Protein AF-A0A538G5E5-F1 (afdb_monomer)

Structure (mmCIF, N/CA/C/O backbone):
data_AF-A0A538G5E5-F1
#
_entry.id   AF-A0A538G5E5-F1
#
loop_
_atom_site.group_PDB
_atom_site.id
_atom_site.type_symbol
_atom_site.label_atom_id
_atom_site.label_alt_id
_atom_site.label_comp_id
_atom_site.label_asym_id
_atom_site.label_entity_id
_atom_site.label_seq_id
_atom_site.pdbx_PDB_ins_code
_atom_site.Cartn_x
_atom_site.Cartn_y
_atom_site.Cartn_z
_atom_site.occupancy
_atom_site.B_iso_or_equiv
_atom_site.auth_seq_id
_atom_site.auth_comp_id
_atom_site.auth_asym_id
_atom_site.auth_atom_id
_atom_site.pdbx_PDB_model_num
ATOM 1 N N . MET A 1 1 ? -8.609 5.442 3.394 1.00 68.94 1 MET A N 1
ATOM 2 C CA . MET A 1 1 ? -9.382 4.232 3.748 1.00 68.94 1 MET A CA 1
ATOM 3 C C . MET A 1 1 ? -10.851 4.532 3.512 1.00 68.94 1 MET A C 1
ATOM 5 O O . MET A 1 1 ? -11.240 5.676 3.727 1.00 68.94 1 MET A O 1
ATOM 9 N N . ARG A 1 2 ? -11.656 3.560 3.073 1.00 69.31 2 ARG A N 1
ATOM 10 C CA . ARG A 1 2 ? -13.074 3.798 2.760 1.00 69.31 2 ARG A CA 1
ATOM 11 C C . ARG A 1 2 ? -13.962 2.710 3.336 1.00 69.31 2 ARG A C 1
ATOM 13 O O . ARG A 1 2 ? -13.562 1.549 3.404 1.00 69.31 2 ARG A O 1
ATOM 20 N N . ARG A 1 3 ? -15.158 3.103 3.770 1.00 66.00 3 ARG A N 1
ATOM 21 C CA . ARG A 1 3 ? -16.202 2.178 4.208 1.00 66.00 3 ARG A CA 1
ATOM 22 C C . ARG A 1 3 ? -16.905 1.612 2.973 1.00 66.00 3 ARG A C 1
ATOM 24 O O . ARG A 1 3 ? -17.388 2.384 2.149 1.00 66.00 3 ARG A O 1
ATOM 31 N N . HIS A 1 4 ? -16.947 0.289 2.855 1.00 64.62 4 HIS A N 1
ATOM 32 C CA . HIS A 1 4 ? -17.689 -0.430 1.823 1.00 64.62 4 HIS A CA 1
ATOM 33 C C . HIS A 1 4 ? -18.707 -1.349 2.494 1.00 64.62 4 HIS A C 1
ATOM 35 O O . HIS A 1 4 ? -18.300 -2.295 3.169 1.00 64.62 4 HIS A O 1
ATOM 41 N N . GLU A 1 5 ? -19.993 -1.051 2.291 1.00 60.81 5 GLU A N 1
ATOM 42 C CA . GLU A 1 5 ? -21.175 -1.756 2.819 1.00 60.81 5 GLU A CA 1
ATOM 43 C C . GLU A 1 5 ? -21.178 -1.862 4.355 1.00 60.81 5 GLU A C 1
ATOM 45 O O . GLU A 1 5 ? -21.912 -1.105 4.971 1.00 60.81 5 GLU A O 1
ATOM 50 N N . ASP A 1 6 ? -20.270 -2.614 4.987 1.00 63.00 6 ASP A N 1
ATOM 51 C CA . ASP A 1 6 ? -20.091 -2.678 6.452 1.00 63.00 6 ASP A CA 1
ATOM 52 C C . ASP A 1 6 ? -18.634 -2.888 6.924 1.00 63.00 6 ASP A C 1
ATOM 54 O O . ASP A 1 6 ? -18.367 -3.108 8.107 1.00 63.00 6 ASP A O 1
ATOM 58 N N . ALA A 1 7 ? -17.651 -2.791 6.022 1.00 67.12 7 ALA A N 1
ATOM 59 C CA . ALA A 1 7 ? -16.241 -2.974 6.361 1.00 67.12 7 ALA A CA 1
ATOM 60 C C . ALA A 1 7 ? -15.354 -1.855 5.819 1.00 67.12 7 ALA A C 1
ATOM 62 O O . ALA A 1 7 ? -15.532 -1.372 4.699 1.00 67.12 7 ALA A O 1
ATOM 63 N N . TYR A 1 8 ? -14.356 -1.461 6.605 1.00 76.12 8 TYR A N 1
ATOM 64 C CA . TYR A 1 8 ? -13.313 -0.566 6.128 1.00 76.12 8 TYR A CA 1
ATOM 65 C C . TYR A 1 8 ? -12.288 -1.330 5.289 1.00 76.12 8 TYR A C 1
ATOM 67 O O . TYR A 1 8 ? -11.762 -2.361 5.708 1.00 76.12 8 TYR A O 1
ATOM 75 N N . ARG A 1 9 ? -11.993 -0.802 4.098 1.00 84.00 9 ARG A N 1
ATOM 76 C CA . ARG A 1 9 ? -10.959 -1.323 3.199 1.00 84.00 9 ARG A CA 1
ATOM 77 C C . ARG A 1 9 ? -9.835 -0.313 3.040 1.00 84.00 9 ARG A C 1
ATOM 79 O O . ARG A 1 9 ? -10.060 0.903 2.979 1.00 84.00 9 ARG A O 1
ATOM 86 N N . LEU A 1 10 ? -8.615 -0.835 2.962 1.00 86.19 10 LEU A N 1
ATOM 87 C CA . LEU A 1 10 ? -7.455 -0.049 2.576 1.00 86.19 10 LEU A CA 1
ATOM 88 C C . LEU A 1 10 ? -7.625 0.364 1.115 1.00 86.19 10 LEU A C 1
ATOM 90 O O . LEU A 1 10 ? -7.870 -0.470 0.247 1.00 86.19 10 LEU A O 1
ATOM 94 N N . GLU A 1 11 ? -7.491 1.658 0.857 1.00 84.06 11 GLU A N 1
ATOM 95 C CA . GLU A 1 11 ? -7.499 2.215 -0.491 1.00 84.06 11 GLU A CA 1
ATOM 96 C C . GLU A 1 11 ? -6.127 2.796 -0.788 1.00 84.06 11 GLU A C 1
ATOM 98 O O . GLU A 1 11 ? -5.480 3.363 0.100 1.00 84.06 11 GLU A O 1
ATOM 103 N N . SER A 1 12 ? -5.693 2.647 -2.036 1.00 78.06 12 SER A N 1
ATOM 104 C CA . SER A 1 12 ? -4.449 3.241 -2.494 1.00 78.06 12 SER A CA 1
ATOM 105 C C . SER A 1 12 ? -4.513 4.759 -2.366 1.00 78.06 12 SER A C 1
ATOM 107 O O . SER A 1 12 ? -5.453 5.408 -2.821 1.00 78.06 12 SER A O 1
ATOM 109 N N . PHE A 1 13 ? -3.481 5.328 -1.750 1.00 72.12 13 PHE A N 1
ATOM 110 C CA . PHE A 1 13 ? -3.410 6.764 -1.515 1.00 72.12 13 PHE A CA 1
ATOM 111 C C . PHE A 1 13 ? -3.254 7.561 -2.817 1.00 72.12 13 PHE A C 1
ATOM 113 O O . PHE A 1 13 ? -3.813 8.642 -2.957 1.00 72.12 13 PHE A O 1
ATOM 120 N N . THR A 1 14 ? -2.508 7.013 -3.779 1.00 66.00 14 THR A N 1
ATOM 121 C CA . THR A 1 14 ? -2.195 7.665 -5.060 1.00 66.00 14 THR A CA 1
ATOM 122 C C . THR A 1 14 ? -3.140 7.263 -6.190 1.00 66.00 14 THR A C 1
ATOM 124 O O . THR A 1 14 ? -3.133 7.903 -7.235 1.00 66.00 14 THR A O 1
ATOM 127 N N . TRP A 1 15 ? -3.938 6.207 -6.002 1.00 63.69 15 TRP A N 1
ATOM 128 C CA . TRP A 1 15 ? -4.905 5.714 -6.985 1.00 63.69 15 TRP A CA 1
ATOM 129 C C . TRP A 1 15 ? -6.289 5.705 -6.343 1.00 63.69 15 TRP A C 1
ATOM 131 O O . TRP A 1 15 ? -6.710 4.715 -5.737 1.00 63.69 15 TRP A O 1
ATOM 141 N N . HIS A 1 16 ? -6.983 6.839 -6.448 1.00 56.91 16 HIS A N 1
ATOM 142 C CA . HIS A 1 16 ? -8.343 6.983 -5.944 1.00 56.91 16 HIS A CA 1
ATOM 143 C C . HIS A 1 16 ? -9.232 5.891 -6.565 1.00 56.91 16 HIS A C 1
ATOM 145 O O . HIS A 1 16 ? -9.208 5.691 -7.776 1.00 56.91 16 HIS A O 1
ATOM 151 N N . HIS A 1 17 ? -9.988 5.180 -5.721 1.00 64.38 17 HIS A N 1
ATOM 152 C CA . HIS A 1 17 ? -10.886 4.059 -6.061 1.00 64.38 17 HIS A CA 1
ATOM 153 C C . HIS A 1 17 ? -10.265 2.664 -6.204 1.00 64.38 17 HIS A C 1
ATOM 155 O O . HIS A 1 17 ? -11.007 1.718 -6.465 1.00 64.38 17 HIS A O 1
ATOM 161 N N . VAL A 1 18 ? -8.963 2.481 -5.959 1.00 75.88 18 VAL A N 1
ATOM 162 C CA . VAL A 1 18 ? -8.383 1.131 -5.938 1.00 75.88 18 VAL A CA 1
ATOM 163 C C . VAL A 1 18 ? -8.261 0.611 -4.509 1.00 75.88 18 VAL A C 1
ATOM 165 O O . VAL A 1 18 ? -7.504 1.140 -3.693 1.00 75.88 18 VAL A O 1
ATOM 168 N N . SER A 1 19 ? -9.020 -0.444 -4.211 1.00 85.3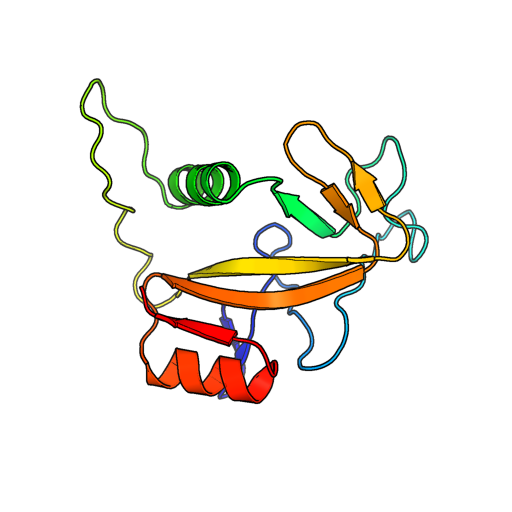8 19 SER A N 1
ATOM 169 C CA . SER A 1 19 ? -8.983 -1.137 -2.921 1.00 85.38 19 SER A CA 1
ATOM 170 C C . SER A 1 19 ? -7.897 -2.206 -2.900 1.00 85.38 19 SER A C 1
ATOM 172 O O . SER A 1 19 ? -7.773 -2.995 -3.834 1.00 85.38 19 SER A O 1
ATOM 174 N N . TRP 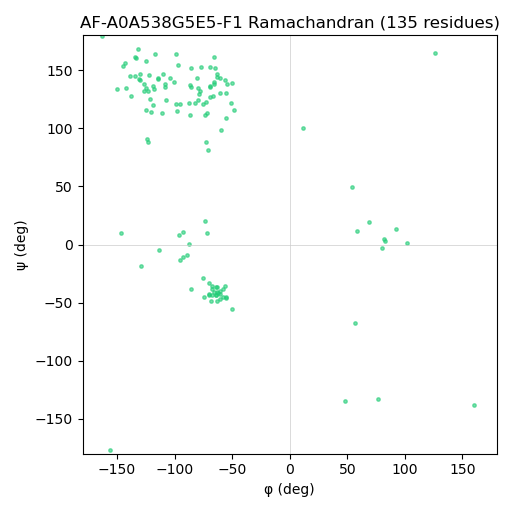A 1 20 ? -7.158 -2.285 -1.798 1.00 90.12 20 TRP A N 1
ATOM 175 C CA . TRP A 1 20 ? -6.254 -3.400 -1.549 1.00 90.12 20 TRP A CA 1
ATOM 176 C C . TRP A 1 20 ? -7.081 -4.639 -1.203 1.00 90.12 20 TRP A C 1
ATOM 178 O O . TRP A 1 20 ? -7.858 -4.590 -0.237 1.00 90.12 20 TRP A O 1
ATOM 188 N N . PRO A 1 21 ? -6.928 -5.744 -1.949 1.00 91.44 21 PRO A N 1
ATOM 189 C CA . PRO A 1 21 ? -7.648 -6.968 -1.651 1.00 91.44 21 PRO A CA 1
ATOM 190 C C . PRO A 1 21 ? -7.178 -7.539 -0.308 1.00 91.44 21 PRO A C 1
ATOM 192 O O . PRO A 1 21 ? -5.993 -7.522 0.026 1.00 91.44 21 PRO A O 1
ATOM 195 N N . ALA A 1 22 ? -8.120 -8.042 0.485 1.00 92.12 22 ALA A N 1
ATOM 196 C CA . ALA A 1 22 ? -7.800 -8.694 1.747 1.00 92.12 22 ALA A CA 1
ATOM 197 C C . ALA A 1 22 ? -7.089 -10.030 1.483 1.00 92.12 22 ALA A C 1
ATOM 199 O O . ALA A 1 22 ? -7.521 -10.806 0.628 1.00 92.12 22 ALA A O 1
ATOM 200 N N . ARG A 1 23 ? -6.010 -10.307 2.228 1.00 92.75 23 ARG A N 1
ATOM 201 C CA . ARG A 1 23 ? -5.257 -11.582 2.210 1.00 92.75 23 ARG A CA 1
ATOM 202 C C . ARG A 1 23 ? -4.680 -11.986 0.857 1.00 92.75 23 ARG A C 1
ATOM 204 O O . ARG A 1 23 ? -4.222 -13.111 0.691 1.00 92.75 23 ARG A O 1
ATOM 211 N N . THR A 1 24 ? -4.688 -11.072 -0.101 1.00 93.69 24 THR A N 1
ATOM 212 C CA . THR A 1 24 ? -4.163 -11.286 -1.442 1.00 93.69 24 THR A CA 1
ATOM 213 C C . THR A 1 24 ? -3.242 -10.133 -1.772 1.00 93.69 24 THR A C 1
ATOM 215 O O . THR A 1 24 ? -3.466 -9.002 -1.343 1.00 93.69 24 THR A O 1
ATOM 218 N N . ARG A 1 25 ? -2.195 -10.411 -2.544 1.00 94.25 25 ARG A N 1
ATOM 219 C CA . ARG A 1 25 ? -1.300 -9.367 -3.032 1.00 94.25 25 ARG A CA 1
ATOM 220 C C . ARG A 1 25 ? -2.081 -8.306 -3.799 1.00 94.25 25 ARG A C 1
ATOM 222 O O . ARG A 1 25 ? -2.975 -8.623 -4.581 1.00 94.25 25 ARG A O 1
ATOM 229 N N . PHE A 1 26 ? -1.695 -7.059 -3.614 1.00 93.56 26 PHE A N 1
ATOM 230 C CA . PHE A 1 26 ? -2.065 -5.998 -4.525 1.00 93.56 26 PHE A CA 1
ATOM 231 C C . PHE A 1 26 ? -1.147 -6.060 -5.749 1.00 93.56 26 PHE A C 1
ATOM 233 O O . PHE A 1 26 ? 0.062 -6.245 -5.596 1.00 93.56 26 PHE A O 1
ATOM 240 N N . GLU A 1 27 ? -1.715 -5.953 -6.948 1.00 93.75 27 GLU A N 1
ATOM 241 C CA . GLU A 1 27 ? -0.997 -6.063 -8.220 1.00 93.75 27 GLU A CA 1
ATOM 242 C C . GLU A 1 27 ? -1.101 -4.754 -9.006 1.00 93.75 27 GLU A C 1
ATOM 244 O O . GLU A 1 27 ? -2.161 -4.138 -9.096 1.00 93.75 27 GLU A O 1
ATOM 249 N N . ALA A 1 28 ? 0.031 -4.302 -9.540 1.00 91.06 28 ALA A N 1
ATOM 250 C CA . ALA A 1 28 ? 0.103 -3.123 -10.379 1.00 91.06 28 ALA A CA 1
ATOM 251 C C . ALA A 1 28 ? -0.484 -3.428 -11.758 1.00 91.06 28 ALA A C 1
ATOM 253 O O . ALA A 1 28 ? 0.141 -4.117 -12.564 1.00 91.06 28 ALA A O 1
ATOM 254 N N . GLU A 1 29 ? -1.628 -2.828 -12.058 1.00 86.69 29 GLU A N 1
ATOM 255 C CA . GLU A 1 29 ? -2.224 -2.859 -13.388 1.00 86.69 29 GLU A CA 1
ATOM 256 C C . GLU A 1 29 ? -2.097 -1.486 -14.050 1.00 86.69 29 GLU A C 1
ATOM 258 O O . GLU A 1 29 ? -2.298 -0.438 -13.436 1.00 86.69 29 GLU A O 1
ATOM 263 N N . CYS A 1 30 ? -1.708 -1.478 -15.320 1.00 87.19 30 CYS A N 1
ATOM 264 C CA . CYS A 1 30 ? -1.576 -0.265 -16.116 1.00 87.19 30 CYS A CA 1
ATOM 265 C C . CYS A 1 30 ? -2.385 -0.430 -17.395 1.00 87.19 30 CYS A C 1
ATOM 267 O O . CYS A 1 30 ? -2.223 -1.428 -18.083 1.00 87.19 30 CYS A O 1
ATOM 269 N N . SER A 1 31 ? -3.195 0.559 -17.764 1.00 87.19 31 SER A N 1
ATOM 270 C CA . SER A 1 31 ? -3.950 0.532 -19.025 1.00 87.19 31 SER A CA 1
ATOM 271 C C . SER A 1 31 ? -3.053 0.345 -20.256 1.00 87.19 31 SER A C 1
ATOM 273 O O . SER A 1 31 ? -3.431 -0.351 -21.190 1.00 87.19 31 SER A O 1
ATOM 275 N N . THR A 1 32 ? -1.846 0.917 -20.238 1.00 89.69 32 THR A N 1
ATOM 276 C CA . THR A 1 32 ? -0.887 0.840 -21.352 1.00 89.69 32 THR A CA 1
ATOM 277 C C . THR A 1 32 ? -0.016 -0.416 -21.318 1.00 89.69 32 THR A C 1
ATOM 279 O O . THR A 1 32 ? 0.304 -0.979 -22.358 1.00 89.69 32 THR A O 1
ATOM 282 N N . HIS A 1 33 ? 0.411 -0.847 -20.129 1.00 90.31 33 HIS A N 1
ATOM 283 C CA . HIS A 1 33 ? 1.439 -1.889 -19.975 1.00 90.31 33 HIS A CA 1
ATOM 284 C C . HIS A 1 33 ? 0.912 -3.185 -19.346 1.00 90.31 33 HIS A C 1
ATOM 286 O O . HIS A 1 33 ? 1.663 -4.148 -19.206 1.00 90.31 33 HIS A O 1
ATOM 292 N N . GLY A 1 34 ? -0.350 -3.213 -18.922 1.00 88.69 34 GLY A N 1
ATOM 293 C CA . GLY A 1 34 ? -0.980 -4.329 -18.225 1.00 88.69 34 GLY A CA 1
ATOM 294 C C . GLY A 1 34 ? -0.130 -4.852 -17.071 1.00 88.69 34 GLY A C 1
ATOM 295 O O . GLY A 1 34 ? 0.479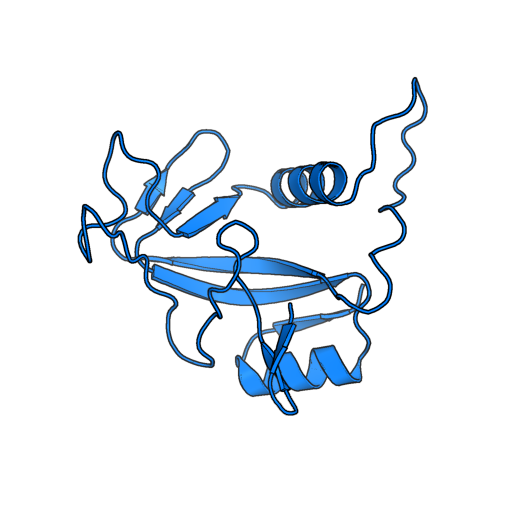 -4.090 -16.312 1.00 88.69 34 GLY A O 1
ATOM 296 N N . 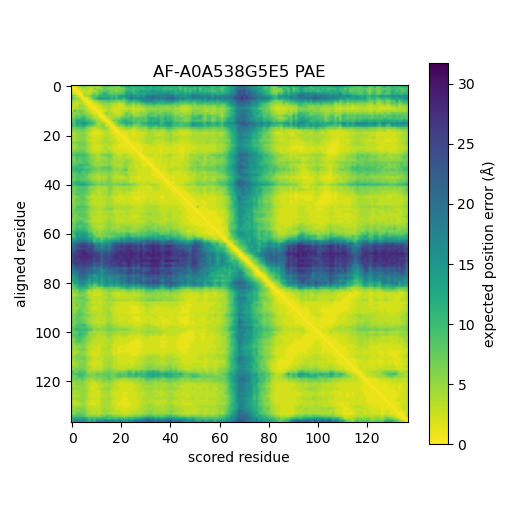ALA A 1 35 ? -0.027 -6.177 -17.022 1.00 87.75 35 ALA A N 1
ATOM 297 C CA . ALA A 1 35 ? 0.774 -6.922 -16.064 1.00 87.75 35 ALA A CA 1
ATOM 298 C C . ALA A 1 35 ? 2.291 -6.817 -16.304 1.00 87.75 35 ALA A C 1
ATOM 300 O O . ALA A 1 35 ? 3.033 -7.574 -15.688 1.00 87.75 35 ALA A O 1
ATOM 301 N N . ALA A 1 36 ? 2.783 -5.936 -17.190 1.00 89.88 36 ALA A N 1
ATOM 302 C CA . ALA A 1 36 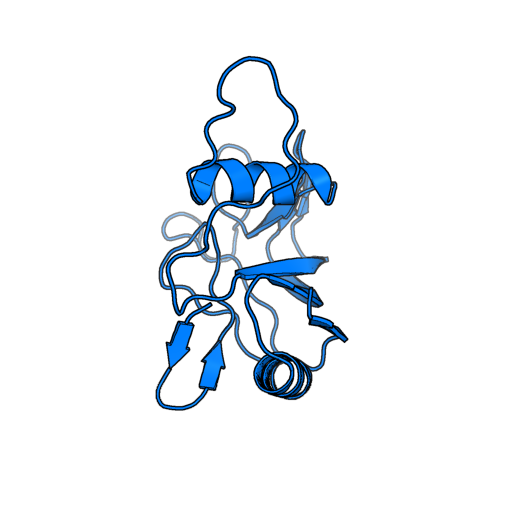? 4.207 -5.598 -17.315 1.00 89.88 36 ALA A CA 1
ATOM 303 C C . ALA A 1 36 ? 4.622 -4.422 -16.406 1.00 89.88 36 ALA A C 1
ATOM 305 O O . ALA A 1 36 ? 5.815 -4.165 -16.235 1.00 89.88 36 ALA A O 1
ATOM 306 N N . ALA A 1 37 ? 3.669 -3.729 -15.773 1.00 91.12 37 ALA A N 1
ATOM 307 C CA . ALA A 1 37 ? 3.966 -2.693 -14.788 1.00 91.12 37 ALA A CA 1
ATOM 308 C C . ALA A 1 37 ? 4.755 -3.263 -13.583 1.00 91.12 37 ALA A C 1
ATOM 310 O O . ALA A 1 37 ? 4.513 -4.397 -13.161 1.00 91.12 37 ALA A O 1
ATOM 311 N N . PRO A 1 38 ? 5.713 -2.519 -13.003 1.00 94.06 38 PRO A N 1
ATOM 312 C CA . PRO A 1 38 ? 6.200 -1.205 -13.414 1.00 94.06 38 PRO A CA 1
ATOM 313 C C . PRO A 1 38 ? 7.212 -1.274 -14.574 1.00 94.06 38 PRO A C 1
ATOM 315 O O . PRO A 1 38 ? 8.095 -2.130 -14.596 1.00 94.06 38 PRO A O 1
ATOM 318 N N . VAL A 1 39 ? 7.150 -0.296 -15.485 1.00 92.25 39 VAL A N 1
ATOM 319 C CA . VAL A 1 39 ? 8.079 -0.139 -16.624 1.00 92.25 39 VAL A CA 1
ATOM 320 C C . VAL A 1 39 ? 8.984 1.086 -16.410 1.00 92.25 39 VAL A C 1
ATOM 322 O O . VAL A 1 39 ? 8.583 2.078 -15.786 1.00 92.25 39 VAL A O 1
ATOM 325 N N . ARG A 1 40 ? 10.241 1.028 -16.878 1.00 89.94 40 ARG A N 1
ATOM 326 C CA . ARG A 1 40 ? 11.157 2.188 -16.866 1.00 89.94 40 ARG A CA 1
ATOM 327 C C . ARG A 1 40 ? 10.623 3.275 -17.812 1.00 89.94 40 ARG A C 1
ATOM 329 O O . ARG A 1 40 ? 10.144 2.956 -18.886 1.00 89.94 40 ARG A O 1
ATOM 336 N N . GLY A 1 41 ? 10.689 4.546 -17.409 1.00 88.62 41 G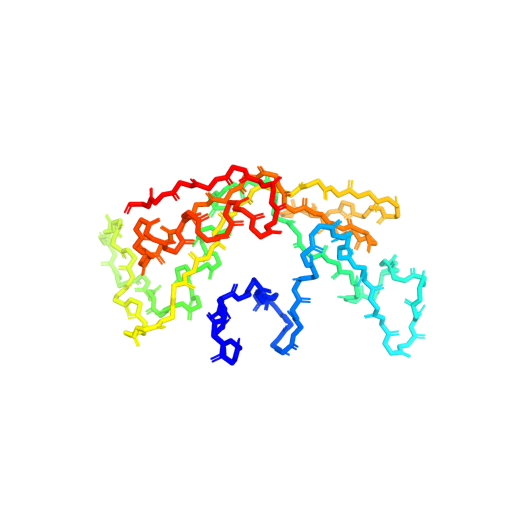LY A N 1
ATOM 337 C CA . GLY A 1 41 ? 10.204 5.673 -18.228 1.00 88.62 41 GLY A CA 1
ATOM 338 C C . GLY A 1 41 ? 8.688 5.926 -18.204 1.00 88.62 41 GLY A C 1
ATOM 339 O O . GLY A 1 41 ? 8.241 6.907 -18.775 1.00 88.62 41 GLY A O 1
ATOM 340 N N . HIS A 1 42 ? 7.902 5.100 -17.510 1.00 89.19 42 HIS A N 1
ATOM 341 C CA . HIS A 1 42 ? 6.467 5.323 -17.274 1.00 89.19 42 HIS A CA 1
ATOM 342 C C . HIS A 1 42 ? 6.190 5.484 -15.777 1.00 89.19 42 HIS A C 1
ATOM 344 O O . HIS A 1 42 ? 7.032 5.049 -14.997 1.00 89.19 42 HIS A O 1
ATOM 350 N N . GLU A 1 43 ? 5.028 6.005 -15.358 1.00 88.00 43 GLU A N 1
ATOM 351 C CA . GLU A 1 43 ? 4.596 6.224 -13.955 1.00 88.00 43 GLU A CA 1
ATOM 352 C C . GLU A 1 43 ? 3.788 5.056 -13.339 1.00 88.00 43 GLU A C 1
ATOM 354 O O . GLU A 1 43 ? 3.252 5.149 -12.243 1.00 88.00 43 GLU A O 1
ATOM 359 N N . CYS A 1 44 ? 3.743 3.897 -13.999 1.00 89.81 44 CYS A N 1
ATOM 360 C CA . CYS A 1 44 ? 3.003 2.737 -13.488 1.00 89.81 44 CYS A CA 1
ATOM 361 C C . CYS A 1 44 ? 3.745 1.998 -12.362 1.00 89.81 44 CYS A C 1
ATOM 363 O O . CYS A 1 44 ? 4.980 1.974 -12.320 1.00 89.81 44 CYS A O 1
ATOM 365 N N . GLY A 1 45 ? 2.984 1.343 -11.486 1.00 91.06 45 GLY A N 1
ATOM 366 C CA . GLY A 1 45 ? 3.503 0.556 -10.369 1.00 91.06 45 GLY A CA 1
ATOM 367 C C . GLY A 1 45 ? 2.909 0.961 -9.027 1.00 91.06 45 GLY A C 1
ATOM 368 O O . GLY A 1 45 ? 2.340 2.041 -8.881 1.00 91.06 45 GLY A O 1
ATOM 369 N N . ILE A 1 46 ? 3.098 0.101 -8.032 1.00 92.25 46 ILE A N 1
ATOM 370 C CA . ILE A 1 46 ? 2.746 0.386 -6.641 1.00 92.25 46 ILE A CA 1
ATOM 371 C C . ILE A 1 46 ? 3.877 1.195 -6.019 1.00 92.25 46 ILE A C 1
ATOM 373 O O . ILE A 1 46 ? 5.015 0.732 -6.000 1.00 92.25 46 ILE A O 1
ATOM 377 N N . TYR A 1 47 ? 3.571 2.390 -5.522 1.00 91.56 47 TYR A N 1
ATOM 378 C CA . TYR A 1 47 ? 4.549 3.293 -4.920 1.00 91.56 47 TYR A CA 1
ATOM 379 C C . TYR A 1 47 ? 4.751 2.969 -3.440 1.00 91.56 47 TYR A C 1
ATOM 381 O O . TYR A 1 47 ? 3.786 2.812 -2.696 1.00 91.56 47 TYR A O 1
ATOM 389 N N . ALA A 1 48 ? 6.008 2.938 -3.009 1.00 92.88 48 ALA A N 1
ATOM 390 C CA . ALA A 1 48 ? 6.378 2.863 -1.601 1.00 92.88 48 ALA A CA 1
ATOM 391 C C . ALA A 1 48 ? 7.559 3.791 -1.322 1.00 92.88 48 ALA A C 1
ATOM 393 O O . ALA A 1 48 ? 8.446 3.944 -2.165 1.00 92.88 48 ALA A O 1
ATOM 394 N N . PHE A 1 49 ? 7.583 4.387 -0.135 1.00 94.06 49 PHE A N 1
ATOM 395 C CA . PHE A 1 49 ? 8.679 5.248 0.298 1.00 94.06 49 PHE A CA 1
ATOM 396 C C . PHE A 1 49 ? 9.813 4.442 0.921 1.00 94.06 49 PHE A C 1
ATOM 398 O O . PHE A 1 49 ? 9.600 3.366 1.478 1.00 94.06 49 PHE A O 1
ATOM 405 N N . ARG A 1 50 ? 11.034 4.972 0.817 1.00 93.50 50 ARG A N 1
ATOM 406 C CA . ARG A 1 50 ? 12.220 4.368 1.438 1.00 93.50 50 ARG A CA 1
ATOM 407 C C . ARG A 1 50 ? 12.196 4.495 2.959 1.00 93.50 50 ARG A C 1
ATOM 409 O O . ARG A 1 50 ? 12.702 3.613 3.643 1.00 93.50 50 ARG A O 1
ATOM 416 N N . THR A 1 51 ? 11.634 5.588 3.464 1.00 91.25 51 THR A N 1
ATOM 417 C CA . THR A 1 51 ? 11.590 5.893 4.894 1.00 91.25 51 THR A CA 1
ATOM 418 C C . THR A 1 51 ? 10.199 6.357 5.306 1.00 91.25 51 THR A C 1
ATOM 420 O O . THR A 1 51 ? 9.376 6.744 4.468 1.00 91.25 51 THR A O 1
ATOM 423 N N . ARG A 1 52 ? 9.935 6.296 6.612 1.00 87.75 52 ARG A N 1
ATOM 424 C CA . ARG A 1 52 ? 8.661 6.711 7.201 1.00 87.75 52 ARG A CA 1
ATOM 425 C C . ARG A 1 52 ? 8.458 8.220 7.079 1.00 87.75 52 ARG A C 1
ATOM 427 O O . ARG A 1 52 ? 7.360 8.657 6.758 1.00 87.75 52 ARG A O 1
ATOM 434 N N . GLU A 1 53 ? 9.519 8.995 7.248 1.00 87.56 53 GLU A N 1
ATOM 435 C CA . GLU A 1 53 ? 9.507 10.460 7.217 1.00 87.56 53 GLU A CA 1
ATOM 436 C C . GLU A 1 53 ? 9.026 10.971 5.854 1.00 87.56 53 GLU A C 1
ATOM 438 O O . GLU A 1 53 ? 8.161 11.838 5.788 1.00 87.56 53 GLU A O 1
ATOM 443 N N . LEU A 1 54 ? 9.487 10.354 4.758 1.00 88.62 54 LEU A N 1
ATOM 444 C CA . LEU A 1 54 ? 9.037 10.684 3.402 1.00 88.62 54 LEU A CA 1
ATOM 445 C C . LEU A 1 54 ? 7.539 10.403 3.192 1.00 88.62 54 LEU A C 1
ATOM 447 O O . LEU A 1 54 ? 6.855 11.155 2.491 1.00 88.62 54 LEU A O 1
ATOM 451 N N . ALA A 1 55 ? 7.022 9.326 3.793 1.00 87.06 55 ALA A N 1
ATOM 452 C CA . ALA A 1 55 ? 5.601 8.994 3.739 1.00 87.06 55 ALA A CA 1
ATOM 453 C C . ALA A 1 55 ? 4.761 9.987 4.558 1.00 87.06 55 ALA A C 1
ATOM 455 O O . ALA A 1 55 ? 3.724 10.461 4.089 1.00 87.06 55 ALA A O 1
ATOM 456 N N . GLU A 1 56 ? 5.227 10.344 5.754 1.00 84.38 56 GLU A N 1
ATOM 457 C CA . GLU A 1 56 ? 4.593 11.350 6.607 1.00 84.38 56 GLU A CA 1
ATOM 458 C C . GLU A 1 56 ? 4.597 12.738 5.955 1.00 84.38 56 GLU A C 1
ATOM 460 O O . GLU A 1 56 ? 3.580 13.429 5.979 1.00 84.38 56 GLU A O 1
ATOM 465 N N . ASP A 1 57 ? 5.688 13.134 5.299 1.00 83.25 57 ASP A N 1
ATOM 466 C CA . ASP A 1 57 ? 5.784 14.405 4.577 1.00 83.25 57 ASP A CA 1
ATOM 467 C C . ASP A 1 57 ? 4.816 14.483 3.393 1.00 83.25 57 ASP A C 1
ATOM 469 O O . ASP A 1 57 ? 4.234 15.542 3.125 1.00 83.25 57 ASP A O 1
ATOM 473 N N . LEU A 1 58 ? 4.589 13.371 2.681 1.00 79.94 58 LEU A N 1
ATOM 474 C CA . LEU A 1 58 ? 3.528 13.318 1.675 1.00 79.94 58 LEU A CA 1
ATOM 475 C C . LEU A 1 58 ? 2.164 13.574 2.323 1.00 79.94 58 LEU A C 1
ATOM 477 O O . LEU A 1 58 ? 1.393 14.390 1.817 1.00 79.94 58 LEU A O 1
ATOM 481 N N . LEU A 1 59 ? 1.879 12.917 3.447 1.00 77.75 59 LEU A N 1
ATOM 482 C CA . LEU A 1 59 ? 0.601 13.061 4.137 1.00 77.75 59 LEU A CA 1
ATOM 483 C C . LEU A 1 59 ? 0.371 14.470 4.669 1.00 77.75 59 LEU A C 1
ATOM 485 O O . LEU A 1 59 ? -0.717 15.006 4.466 1.00 77.75 59 LEU A O 1
ATOM 489 N N . ARG A 1 60 ? 1.383 15.104 5.270 1.00 73.62 60 ARG A N 1
ATOM 490 C CA . ARG A 1 60 ? 1.327 16.507 5.721 1.00 73.62 60 ARG A CA 1
ATOM 491 C C . ARG A 1 60 ? 0.941 17.444 4.574 1.00 73.62 60 ARG A C 1
ATOM 493 O O . ARG A 1 60 ? 0.038 18.264 4.727 1.00 73.62 60 ARG A O 1
ATOM 500 N N . ARG A 1 61 ? 1.555 17.268 3.394 1.00 69.62 61 ARG A N 1
ATOM 501 C CA . ARG A 1 61 ? 1.231 18.057 2.190 1.00 69.62 61 ARG A CA 1
ATOM 502 C C . ARG A 1 61 ? -0.193 17.819 1.697 1.00 69.62 61 ARG A C 1
ATOM 504 O O . ARG A 1 61 ? -0.882 18.771 1.347 1.00 69.62 61 ARG A O 1
ATOM 511 N N . TYR A 1 62 ? -0.633 16.564 1.674 1.00 64.62 62 TYR A N 1
ATOM 512 C CA . TYR A 1 62 ? -1.938 16.186 1.123 1.00 64.62 62 TYR A CA 1
ATOM 513 C C . TYR A 1 62 ? -3.112 16.552 2.033 1.00 64.62 62 TYR A C 1
ATOM 515 O O . TYR A 1 62 ? -4.219 16.802 1.566 1.00 64.62 62 TYR A O 1
ATOM 523 N N . THR A 1 63 ? -2.874 16.579 3.341 1.00 63.44 63 THR A N 1
ATOM 524 C CA . THR A 1 63 ? -3.881 16.930 4.346 1.00 63.44 63 THR A CA 1
ATOM 525 C C . THR A 1 63 ? -3.947 18.440 4.618 1.00 63.44 63 THR A C 1
ATOM 527 O O . THR A 1 63 ? -4.795 18.887 5.384 1.00 63.44 63 THR A O 1
ATOM 530 N N . GLY A 1 64 ? -3.118 19.243 3.935 1.00 51.81 64 GLY A N 1
ATOM 531 C CA . GLY A 1 64 ? -3.207 20.704 3.945 1.00 51.81 64 GLY A CA 1
ATOM 532 C C . GLY A 1 64 ? -2.349 21.412 4.996 1.00 51.81 64 GLY A C 1
ATOM 533 O O . GLY A 1 64 ? -2.519 22.618 5.170 1.00 51.81 64 GLY A O 1
ATOM 534 N N . VAL A 1 65 ? -1.394 20.735 5.651 1.00 51.34 65 VAL A N 1
ATOM 535 C CA . VAL A 1 65 ? -0.374 21.431 6.461 1.00 51.34 65 VAL A CA 1
ATOM 536 C C . VAL A 1 65 ? 0.597 22.127 5.514 1.00 51.34 65 VAL A C 1
ATOM 538 O O . VAL A 1 65 ? 1.627 21.579 5.118 1.00 51.34 65 VAL A O 1
ATOM 541 N N . ARG A 1 66 ? 0.282 23.362 5.121 1.00 42.88 66 ARG A N 1
ATOM 542 C CA . ARG A 1 66 ? 1.317 24.293 4.665 1.00 42.88 66 ARG A CA 1
ATOM 543 C C . ARG A 1 66 ? 2.155 24.653 5.884 1.00 42.88 66 ARG A C 1
ATOM 545 O O . ARG A 1 66 ? 1.606 25.080 6.895 1.00 42.88 66 ARG A O 1
ATOM 552 N N . GLN A 1 67 ? 3.474 24.495 5.789 1.00 42.53 67 GLN A N 1
ATOM 553 C CA . GLN A 1 67 ? 4.388 25.063 6.774 1.00 42.53 67 GLN A CA 1
ATOM 554 C C . GLN A 1 67 ? 4.189 26.584 6.781 1.00 42.53 67 GLN A C 1
ATOM 556 O O . GLN A 1 67 ? 4.672 27.289 5.897 1.00 42.53 67 GLN A O 1
ATOM 561 N N . HIS A 1 68 ? 3.417 27.094 7.738 1.00 36.59 68 HIS A N 1
ATOM 562 C CA . HIS A 1 68 ? 3.391 28.519 8.016 1.00 36.59 68 HIS A CA 1
ATOM 563 C C . HIS A 1 68 ? 4.714 28.870 8.699 1.00 36.59 68 HIS A C 1
ATOM 565 O O . HIS A 1 68 ? 5.000 28.381 9.788 1.00 36.59 68 HIS A O 1
ATOM 571 N N . TYR A 1 69 ? 5.527 29.659 7.992 1.00 34.31 69 TYR A N 1
ATOM 572 C CA . TYR A 1 69 ? 6.676 30.437 8.462 1.00 34.31 69 TYR A CA 1
ATOM 573 C C . TYR A 1 69 ? 7.157 30.133 9.896 1.00 34.31 69 TYR A C 1
ATOM 575 O O . TYR A 1 69 ? 6.636 30.664 10.874 1.00 34.31 69 TYR A O 1
ATOM 583 N N . GLY A 1 70 ? 8.228 29.343 10.004 1.00 42.94 70 GLY A N 1
ATOM 584 C CA . GLY A 1 70 ? 9.168 29.430 11.128 1.00 42.94 70 GLY A CA 1
ATOM 585 C C . GLY A 1 70 ? 8.807 28.716 12.434 1.00 42.94 70 GLY A C 1
ATOM 586 O O . GLY A 1 70 ? 9.581 28.827 13.383 1.00 42.94 70 GLY A O 1
ATOM 587 N N . ARG A 1 71 ? 7.707 27.955 12.516 1.00 43.53 71 ARG A N 1
ATOM 588 C CA . ARG A 1 71 ? 7.463 27.046 13.653 1.00 43.53 71 ARG A CA 1
ATOM 589 C C . ARG A 1 71 ? 7.223 25.614 13.195 1.00 43.53 71 ARG A C 1
ATOM 591 O O . ARG A 1 71 ? 6.224 25.307 12.553 1.00 43.53 71 ARG A O 1
ATOM 598 N N . THR A 1 72 ? 8.134 24.730 13.587 1.00 41.91 72 THR A N 1
ATOM 599 C CA . THR A 1 72 ? 8.006 23.277 13.465 1.00 41.91 72 THR A CA 1
ATOM 600 C C . THR A 1 72 ? 6.949 22.792 14.456 1.00 41.91 72 THR A C 1
ATOM 602 O O . THR A 1 72 ? 7.277 22.375 15.562 1.00 41.91 72 THR A O 1
ATOM 605 N N . HIS A 1 73 ? 5.666 22.898 14.109 1.00 41.66 73 HIS A N 1
ATOM 606 C CA . HIS A 1 73 ? 4.626 22.204 14.863 1.00 41.66 73 HIS A CA 1
ATOM 607 C C . HIS A 1 73 ? 4.452 20.800 14.282 1.00 41.66 73 HIS A C 1
ATOM 609 O O . HIS A 1 73 ? 4.179 20.648 13.093 1.00 41.66 73 HIS A O 1
ATOM 615 N N . GLN A 1 74 ? 4.631 19.774 15.119 1.00 46.78 74 GLN A N 1
ATOM 616 C CA . GLN A 1 74 ? 4.405 18.356 14.799 1.00 46.78 74 GLN A CA 1
ATOM 617 C C . GLN A 1 74 ? 2.911 17.997 14.707 1.00 46.78 74 GLN A C 1
ATOM 619 O O . GLN A 1 74 ? 2.545 16.831 14.827 1.00 46.78 74 GLN A O 1
ATOM 624 N N . GLU A 1 75 ? 2.025 18.966 14.506 1.00 45.88 75 GLU A N 1
ATOM 625 C CA . GLU A 1 75 ? 0.600 18.681 14.413 1.00 45.88 75 GLU A CA 1
ATOM 626 C C . GLU A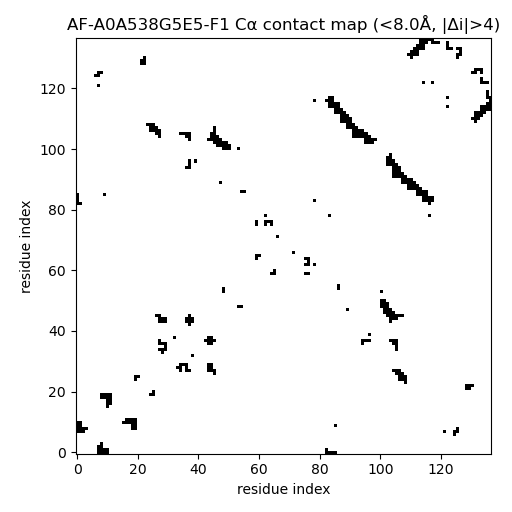 1 75 ? 0.235 18.330 12.973 1.00 45.88 75 GLU A C 1
ATOM 628 O O . GLU A 1 75 ? 0.273 19.157 12.060 1.00 45.88 75 GLU A O 1
ATOM 633 N N . LEU A 1 76 ? -0.114 17.057 12.776 1.00 52.56 76 LEU A N 1
ATOM 634 C CA . LEU A 1 76 ? -0.912 16.639 11.630 1.00 52.56 76 LEU A CA 1
ATOM 635 C C . LEU A 1 76 ? -2.192 17.495 11.627 1.00 52.56 76 LEU A C 1
ATOM 637 O O . LEU A 1 76 ? -2.757 17.745 12.694 1.00 52.56 76 LEU A O 1
ATOM 641 N N . PRO A 1 77 ? -2.657 17.973 10.463 1.00 47.56 77 PRO A N 1
ATOM 642 C CA . PRO A 1 77 ? -3.836 18.824 10.425 1.00 47.56 77 PRO A CA 1
ATOM 643 C C . PRO A 1 77 ? -5.046 17.997 10.870 1.00 47.56 77 PRO A C 1
ATOM 645 O O . PRO A 1 77 ? -5.004 16.761 10.799 1.00 47.56 77 PRO A O 1
ATOM 648 N N . PRO A 1 78 ? -6.150 18.643 11.278 1.00 50.66 78 PRO A N 1
ATOM 649 C CA . PRO A 1 78 ? -7.386 17.929 11.545 1.00 50.66 78 PRO A CA 1
ATOM 650 C C . PRO A 1 78 ? -7.757 17.124 10.297 1.00 50.66 78 PRO A C 1
ATOM 652 O O . PRO A 1 78 ? -8.103 17.681 9.251 1.00 50.66 78 PRO A O 1
ATOM 655 N N . LEU A 1 79 ? -7.628 15.797 10.397 1.00 54.59 79 LEU A N 1
ATOM 656 C CA . LEU A 1 79 ? -8.078 14.874 9.366 1.00 54.59 79 LEU A CA 1
ATOM 657 C C . LEU A 1 79 ? -9.522 15.238 9.026 1.00 54.59 79 LEU A C 1
ATOM 659 O O . LEU A 1 79 ? -10.307 15.531 9.932 1.00 54.59 79 LEU A O 1
ATOM 663 N N . ARG A 1 80 ? -9.888 15.221 7.735 1.00 53.62 80 ARG A N 1
ATOM 664 C CA . ARG A 1 80 ? -11.299 15.354 7.342 1.00 53.62 80 ARG A CA 1
ATOM 665 C C . ARG A 1 80 ? -12.089 14.370 8.203 1.00 53.62 80 ARG A C 1
ATOM 667 O O . ARG A 1 80 ? -11.824 13.166 8.137 1.00 53.62 80 ARG A O 1
ATOM 674 N N . GLN A 1 81 ? -12.972 14.895 9.054 1.00 53.75 81 GLN A N 1
ATOM 675 C CA . GLN A 1 81 ? -13.688 14.092 10.040 1.00 53.75 81 GLN A CA 1
ATOM 676 C C . GLN A 1 81 ? -14.322 12.886 9.330 1.00 53.75 81 GLN A C 1
ATOM 678 O O . GLN A 1 81 ? -15.056 13.050 8.357 1.00 53.75 81 GLN A O 1
ATOM 683 N N . GLY A 1 82 ? -13.967 11.674 9.769 1.00 60.12 82 GLY A N 1
ATOM 684 C CA . GLY A 1 82 ? -14.532 10.419 9.261 1.00 60.12 82 GLY A CA 1
ATOM 685 C C . GLY A 1 82 ? -13.694 9.610 8.260 1.00 60.12 82 GLY A C 1
ATOM 686 O O . GLY A 1 82 ? -14.162 8.558 7.833 1.00 60.12 82 GLY A O 1
ATOM 687 N N . CYS A 1 83 ? -12.476 10.022 7.881 1.00 69.81 83 CYS A N 1
ATOM 688 C CA . CYS A 1 83 ? -11.606 9.222 6.997 1.00 69.81 83 CYS A CA 1
ATOM 689 C C . CYS A 1 83 ? -10.231 8.937 7.628 1.00 69.81 83 CYS A C 1
ATOM 691 O O . CYS A 1 83 ? -9.295 9.709 7.412 1.00 69.81 83 CYS A O 1
ATOM 693 N N . PRO A 1 84 ? -10.073 7.820 8.364 1.00 80.12 84 PRO A N 1
ATOM 694 C CA . PRO A 1 84 ? -8.784 7.435 8.929 1.00 80.12 84 PRO A CA 1
ATOM 695 C C . PRO A 1 84 ? -7.757 7.143 7.830 1.00 80.12 84 PRO A C 1
ATOM 697 O O . PRO A 1 84 ? -8.087 6.623 6.751 1.00 80.12 84 PRO A O 1
ATOM 700 N N . ILE A 1 85 ? -6.497 7.454 8.120 1.00 84.19 85 ILE A N 1
ATOM 701 C CA . ILE A 1 85 ? -5.362 7.223 7.224 1.00 84.19 85 ILE A CA 1
ATOM 702 C C . ILE A 1 85 ? -4.519 6.082 7.785 1.00 84.19 85 ILE A C 1
ATOM 704 O O . ILE A 1 85 ? -4.274 6.025 8.984 1.00 84.19 85 ILE A O 1
ATOM 708 N N . ALA A 1 86 ? -4.058 5.187 6.914 1.00 88.69 86 ALA A N 1
ATOM 709 C CA . ALA A 1 86 ? -3.092 4.158 7.272 1.00 88.69 86 ALA A CA 1
ATOM 710 C C . ALA A 1 86 ? -1.727 4.501 6.659 1.00 88.69 86 ALA A C 1
ATOM 712 O O . ALA A 1 86 ? -1.623 4.661 5.442 1.00 88.69 86 ALA A O 1
ATOM 713 N N . ILE A 1 87 ? -0.692 4.591 7.494 1.00 89.31 87 ILE A N 1
ATOM 714 C CA . ILE A 1 87 ? 0.719 4.520 7.081 1.00 89.31 87 ILE A CA 1
ATOM 715 C C . ILE A 1 87 ? 1.215 3.141 7.462 1.00 89.31 87 ILE A C 1
ATOM 717 O O . ILE A 1 87 ? 0.850 2.644 8.514 1.00 89.31 87 ILE A O 1
ATOM 721 N N . GLY A 1 88 ? 2.069 2.513 6.670 1.00 91.44 88 GLY A N 1
ATOM 722 C CA . GLY A 1 88 ? 2.562 1.205 7.055 1.00 91.44 88 GLY A CA 1
ATOM 723 C C . GLY A 1 88 ? 3.793 0.769 6.307 1.00 91.44 88 GLY A C 1
ATOM 724 O O . GLY A 1 88 ? 4.300 1.464 5.424 1.00 91.44 88 GLY A O 1
ATOM 725 N N . ARG A 1 89 ? 4.249 -0.423 6.668 1.00 94.44 89 ARG A N 1
ATOM 726 C CA . ARG A 1 89 ? 5.301 -1.123 5.955 1.00 94.44 89 ARG A CA 1
ATOM 727 C C . ARG A 1 89 ? 4.679 -2.176 5.058 1.00 94.44 89 ARG A C 1
ATOM 729 O O . ARG A 1 89 ? 3.727 -2.870 5.422 1.00 94.44 89 ARG A O 1
ATOM 736 N N . VAL A 1 90 ? 5.246 -2.274 3.866 1.00 95.25 90 VAL A N 1
ATOM 737 C CA . VAL A 1 90 ? 4.769 -3.152 2.80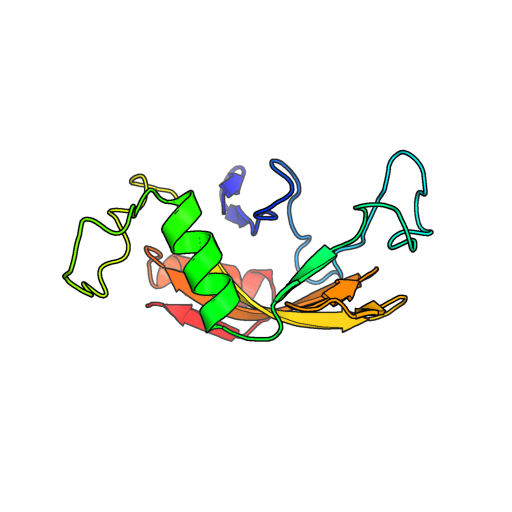6 1.00 95.25 90 VAL A CA 1
ATOM 738 C C . VAL A 1 90 ? 5.906 -4.031 2.320 1.00 95.25 90 VAL A C 1
ATOM 740 O O . VAL A 1 90 ? 7.039 -3.577 2.155 1.00 95.25 90 VAL A O 1
ATOM 743 N N . SER A 1 91 ? 5.598 -5.298 2.089 1.00 96.50 91 SER A N 1
ATOM 744 C CA . SER A 1 91 ? 6.453 -6.193 1.322 1.00 96.50 91 SER A CA 1
ATOM 745 C C . SER A 1 91 ? 6.245 -5.870 -0.148 1.00 96.50 91 SER A C 1
ATOM 747 O O . SER A 1 91 ? 5.103 -5.765 -0.590 1.00 96.50 91 SER A O 1
ATOM 749 N N . LEU A 1 92 ? 7.334 -5.715 -0.898 1.00 97.00 92 LEU A N 1
ATOM 750 C CA . LEU A 1 92 ? 7.319 -5.465 -2.338 1.00 97.00 92 LEU A CA 1
ATOM 751 C C . LEU A 1 92 ? 8.030 -6.605 -3.053 1.00 97.00 92 LEU A C 1
ATOM 753 O O . LEU A 1 92 ? 9.102 -7.022 -2.615 1.00 97.00 92 LEU A O 1
ATOM 757 N N . TRP A 1 93 ? 7.469 -7.087 -4.158 1.00 97.56 93 TRP A N 1
ATOM 758 C CA . TRP A 1 93 ? 8.096 -8.156 -4.936 1.00 97.56 93 TRP A CA 1
ATOM 759 C C . TRP A 1 93 ? 7.639 -8.172 -6.399 1.00 97.56 93 TRP A C 1
ATOM 761 O O . TRP A 1 93 ? 6.901 -7.297 -6.863 1.00 97.56 93 TRP A O 1
ATOM 771 N N . GLY A 1 94 ? 8.127 -9.168 -7.145 1.00 96.56 94 GLY A N 1
ATOM 772 C CA . GLY A 1 94 ? 8.036 -9.215 -8.601 1.00 96.56 94 GLY A CA 1
ATOM 773 C C . GLY A 1 94 ? 9.058 -8.266 -9.214 1.00 96.56 94 GLY A C 1
ATOM 774 O O . GLY A 1 94 ? 10.216 -8.233 -8.795 1.00 96.56 94 GLY A O 1
ATOM 775 N N . ARG A 1 95 ? 8.640 -7.455 -10.186 1.00 96.56 95 ARG A N 1
ATOM 776 C CA . ARG A 1 95 ? 9.484 -6.362 -10.686 1.00 96.56 95 ARG A CA 1
ATOM 777 C C . ARG A 1 95 ? 9.501 -5.211 -9.689 1.00 96.56 95 ARG A C 1
ATOM 779 O O . ARG A 1 95 ? 8.462 -4.617 -9.417 1.00 96.56 95 ARG A O 1
ATOM 786 N N . VAL A 1 96 ? 10.689 -4.862 -9.203 1.00 97.06 96 VAL A N 1
ATOM 787 C CA . VAL A 1 96 ? 10.900 -3.728 -8.298 1.00 97.06 96 VAL A CA 1
ATOM 788 C C . VAL A 1 96 ? 11.886 -2.754 -8.931 1.00 97.06 96 VAL A C 1
ATOM 790 O O . VAL A 1 96 ? 12.996 -3.118 -9.312 1.00 97.06 96 VAL A O 1
ATOM 793 N N . LEU A 1 97 ? 11.474 -1.496 -9.051 1.00 96.38 97 LEU A N 1
ATOM 794 C CA . LEU A 1 97 ? 12.291 -0.402 -9.555 1.00 96.38 97 LEU A CA 1
ATOM 795 C C . LEU A 1 97 ? 12.606 0.553 -8.411 1.00 96.38 97 LEU A C 1
ATOM 797 O O . LEU A 1 97 ? 11.715 1.246 -7.916 1.00 96.38 97 LEU A O 1
ATOM 801 N N . ALA A 1 98 ? 13.879 0.630 -8.035 1.00 96.06 98 ALA A N 1
ATOM 802 C CA . ALA A 1 98 ? 14.351 1.656 -7.121 1.00 96.06 98 ALA A CA 1
ATOM 803 C C . ALA A 1 98 ? 14.184 3.054 -7.738 1.00 96.06 98 ALA A C 1
ATOM 805 O O . ALA A 1 98 ? 14.328 3.259 -8.949 1.00 96.06 98 ALA A O 1
ATOM 806 N N . ARG A 1 99 ? 13.862 4.009 -6.875 1.00 92.44 99 ARG A N 1
ATOM 807 C CA . ARG A 1 99 ? 13.794 5.445 -7.123 1.00 92.44 99 ARG A CA 1
ATOM 808 C C . ARG A 1 99 ? 14.553 6.163 -6.014 1.00 92.44 99 ARG A C 1
ATOM 810 O O . ARG A 1 99 ? 14.888 5.565 -4.990 1.00 92.44 99 ARG A O 1
ATOM 817 N N . GLU A 1 100 ? 14.791 7.449 -6.228 1.00 92.44 100 GLU A N 1
ATOM 818 C CA . GLU A 1 100 ? 15.448 8.329 -5.261 1.00 92.44 100 GLU A CA 1
ATOM 819 C C . GLU A 1 100 ? 14.792 8.213 -3.872 1.00 92.44 100 GLU A C 1
ATOM 821 O O . GLU A 1 100 ? 15.418 7.758 -2.917 1.00 92.44 100 GLU A O 1
ATOM 826 N N . ASN A 1 101 ? 13.476 8.440 -3.806 1.00 90.44 101 ASN A N 1
ATOM 827 C CA . ASN A 1 101 ? 12.719 8.478 -2.549 1.00 90.44 101 ASN A CA 1
ATOM 828 C C . ASN A 1 101 ? 12.016 7.161 -2.177 1.00 90.44 101 ASN A C 1
ATOM 830 O O . ASN A 1 101 ? 11.217 7.122 -1.240 1.00 90.44 101 ASN A O 1
ATOM 834 N N . GLY A 1 102 ? 12.275 6.066 -2.897 1.00 94.38 102 GLY A N 1
ATOM 835 C CA . GLY A 1 102 ? 11.573 4.813 -2.638 1.00 94.38 102 GLY A CA 1
ATOM 836 C C . GLY A 1 102 ? 11.598 3.827 -3.788 1.00 94.38 102 GLY A C 1
ATOM 837 O O . GLY A 1 102 ? 12.627 3.616 -4.427 1.00 94.38 102 GLY A O 1
ATOM 838 N N . PHE A 1 103 ? 10.457 3.195 -4.027 1.00 95.12 103 PHE A N 1
ATOM 839 C CA . PHE A 1 103 ? 10.336 2.058 -4.924 1.00 95.12 103 PHE A CA 1
ATOM 840 C C . PHE A 1 103 ? 9.027 2.103 -5.694 1.00 95.12 103 PHE A C 1
ATOM 842 O O . PHE A 1 103 ? 8.028 2.668 -5.245 1.00 95.12 103 PHE A O 1
ATOM 849 N N . ARG A 1 104 ? 9.040 1.442 -6.848 1.00 95.06 104 ARG A N 1
ATOM 850 C CA . ARG A 1 104 ? 7.825 1.015 -7.530 1.00 95.06 104 ARG A CA 1
ATOM 851 C C . ARG A 1 104 ? 7.859 -0.478 -7.735 1.00 95.06 104 ARG A C 1
ATOM 853 O O . ARG A 1 104 ? 8.869 -0.983 -8.220 1.00 95.06 104 ARG A O 1
ATOM 860 N N . ALA A 1 105 ? 6.779 -1.159 -7.397 1.00 96.00 105 ALA A N 1
ATOM 861 C CA . ALA A 1 105 ? 6.714 -2.609 -7.464 1.00 96.00 105 ALA A CA 1
ATOM 862 C C . ALA A 1 105 ? 5.540 -3.101 -8.305 1.00 96.00 105 ALA A C 1
ATOM 864 O O . ALA A 1 105 ? 4.560 -2.381 -8.510 1.00 96.00 105 ALA A O 1
ATOM 865 N N . GLN A 1 106 ? 5.666 -4.336 -8.786 1.00 96.00 106 GLN A N 1
ATOM 866 C CA . GLN A 1 106 ? 4.575 -5.071 -9.413 1.00 96.00 106 GLN A CA 1
ATOM 867 C C . GLN A 1 106 ? 3.586 -5.554 -8.359 1.00 96.00 106 GLN A C 1
ATOM 869 O O . GLN A 1 106 ? 2.386 -5.407 -8.544 1.00 96.00 106 GLN A O 1
ATOM 874 N N . TYR A 1 107 ? 4.092 -6.115 -7.263 1.00 96.38 107 TYR A N 1
ATOM 875 C CA . TYR A 1 107 ? 3.261 -6.653 -6.201 1.00 96.38 107 TYR A CA 1
ATOM 876 C C . TYR A 1 107 ? 3.572 -5.985 -4.875 1.00 96.38 107 TYR A C 1
ATOM 878 O O . TYR A 1 107 ? 4.733 -5.665 -4.593 1.00 96.38 107 TYR A O 1
ATOM 886 N N . ALA A 1 108 ? 2.540 -5.830 -4.053 1.00 96.00 108 ALA A N 1
ATOM 887 C CA . ALA A 1 108 ? 2.699 -5.390 -2.683 1.00 96.00 108 ALA A CA 1
ATOM 888 C C . ALA A 1 108 ? 1.699 -6.049 -1.736 1.00 96.00 108 ALA A C 1
ATOM 890 O O . ALA A 1 108 ? 0.583 -6.398 -2.120 1.00 96.00 108 ALA A O 1
ATOM 891 N N . TYR A 1 109 ? 2.080 -6.160 -0.468 1.00 96.12 109 TYR A N 1
ATOM 892 C CA . TYR A 1 109 ? 1.159 -6.492 0.613 1.00 96.12 109 TYR A CA 1
ATOM 893 C C . TYR A 1 109 ? 1.634 -5.854 1.918 1.00 96.12 109 TYR A C 1
ATOM 895 O O . TYR A 1 109 ? 2.836 -5.912 2.199 1.00 96.12 109 TYR A O 1
ATOM 903 N N . PRO A 1 110 ? 0.748 -5.207 2.698 1.00 95.31 110 PRO A N 1
ATOM 904 C CA . PRO A 1 110 ? 1.130 -4.675 3.996 1.00 95.31 110 PRO A CA 1
ATOM 905 C C . PRO A 1 110 ? 1.512 -5.807 4.947 1.00 95.31 110 PRO A C 1
ATOM 907 O O . PRO A 1 110 ? 1.013 -6.921 4.828 1.00 95.31 110 PRO A O 1
ATOM 910 N N . TYR A 1 111 ? 2.384 -5.512 5.901 1.00 94.56 111 TYR A N 1
ATOM 911 C CA . TYR A 1 111 ? 2.624 -6.390 7.051 1.00 94.56 111 TYR A CA 1
ATOM 912 C C . TYR A 1 111 ? 2.532 -5.648 8.384 1.00 94.56 111 TYR A C 1
ATOM 914 O O . TYR A 1 111 ? 2.304 -6.279 9.408 1.00 94.56 111 TYR A O 1
ATOM 922 N N . GLU A 1 112 ? 2.632 -4.319 8.365 1.00 94.50 112 GLU A N 1
ATOM 923 C CA . GLU A 1 112 ? 2.457 -3.467 9.537 1.00 94.50 112 GLU A CA 1
ATOM 924 C C . GLU A 1 112 ? 1.735 -2.182 9.123 1.00 94.50 112 GLU A C 1
ATOM 926 O O . GLU A 1 112 ? 2.093 -1.573 8.111 1.00 94.50 112 GLU A O 1
ATOM 931 N N . LEU A 1 113 ? 0.731 -1.765 9.892 1.00 93.25 113 LEU A N 1
ATOM 932 C CA . LEU A 1 113 ? -0.061 -0.558 9.673 1.00 93.25 113 LEU A CA 1
ATOM 933 C C . LEU A 1 113 ? -0.153 0.275 10.958 1.00 93.25 113 LEU A C 1
ATOM 935 O O . LEU A 1 113 ? -0.359 -0.241 12.050 1.00 93.25 113 LEU A O 1
ATOM 939 N N . PHE A 1 114 ? -0.094 1.586 10.795 1.00 90.44 114 PHE A N 1
ATOM 940 C CA . PHE A 1 114 ? -0.288 2.613 11.806 1.00 90.44 114 PHE A CA 1
ATOM 941 C C . PHE A 1 114 ? -1.489 3.458 11.385 1.00 90.44 114 PHE A C 1
ATOM 943 O O . PHE A 1 114 ? -1.486 4.042 10.294 1.00 90.44 114 PHE A O 1
ATOM 950 N N . LEU A 1 115 ? -2.528 3.494 12.219 1.00 87.31 115 LEU A N 1
ATOM 951 C CA . LEU A 1 115 ? -3.760 4.224 11.926 1.00 87.31 115 LEU A CA 1
ATOM 952 C C . LEU A 1 115 ? -3.735 5.613 12.544 1.00 87.31 115 LEU A C 1
ATOM 954 O O . LEU A 1 115 ? -3.689 5.747 13.758 1.00 87.31 115 LEU A O 1
ATOM 958 N N . ILE A 1 116 ? -3.862 6.630 11.700 1.00 83.25 116 ILE A N 1
ATOM 959 C CA . ILE A 1 116 ? -3.999 8.027 12.100 1.00 83.25 116 ILE A CA 1
ATOM 960 C C . ILE A 1 116 ? -5.484 8.391 12.044 1.00 83.25 116 ILE A C 1
ATOM 962 O O . ILE A 1 116 ? -6.122 8.271 10.990 1.00 83.25 116 ILE A O 1
ATOM 966 N N . GLY A 1 117 ? -6.038 8.818 13.182 1.00 77.25 117 GLY A N 1
ATOM 967 C CA . GLY A 1 117 ? -7.466 9.133 13.330 1.00 77.25 117 GLY A CA 1
ATOM 968 C C . GLY A 1 117 ? -8.392 7.915 13.251 1.00 77.25 117 GLY A C 1
ATOM 969 O O . GLY A 1 117 ? -9.575 8.064 12.945 1.00 77.25 117 GLY A O 1
ATOM 970 N N . GLY A 1 118 ? -7.853 6.711 13.467 1.00 76.00 118 GLY A N 1
ATOM 971 C CA . GLY A 1 118 ? -8.612 5.468 13.591 1.00 76.00 118 GLY A CA 1
ATOM 972 C C . GLY A 1 118 ? -8.856 5.103 15.056 1.00 76.00 118 GLY A C 1
ATOM 973 O O . GLY A 1 118 ? -8.092 5.503 15.922 1.00 76.00 118 GLY A O 1
ATOM 974 N N . GLN A 1 119 ? -9.920 4.345 15.320 1.00 80.31 119 GLN A N 1
ATOM 975 C CA . GLN A 1 119 ? -10.245 3.817 16.652 1.00 80.31 119 GLN A CA 1
ATOM 976 C C . GLN A 1 119 ? -9.778 2.357 16.792 1.00 80.31 119 GLN A C 1
ATOM 978 O O . GLN A 1 119 ? -9.549 1.679 15.784 1.00 80.31 119 GLN A O 1
ATOM 983 N N . ASP A 1 120 ? -9.701 1.843 18.018 1.00 85.25 120 ASP A N 1
ATOM 984 C CA . ASP A 1 120 ? -9.238 0.475 18.305 1.00 85.25 120 ASP A CA 1
ATOM 985 C C . ASP A 1 120 ? -10.061 -0.610 17.598 1.00 85.25 120 ASP A C 1
ATOM 987 O O . ASP A 1 120 ? -9.502 -1.573 17.064 1.00 85.25 120 ASP A O 1
ATOM 991 N N . ASP A 1 121 ? -11.380 -0.432 17.504 1.00 87.06 121 ASP A N 1
ATOM 992 C CA . ASP A 1 121 ? -12.265 -1.369 16.802 1.00 87.06 121 ASP A CA 1
ATOM 993 C C . ASP A 1 121 ? -11.899 -1.505 15.321 1.00 87.06 121 ASP A C 1
ATOM 995 O O . ASP A 1 121 ? -11.878 -2.607 14.760 1.00 87.06 121 ASP A O 1
ATOM 999 N N . LEU A 1 122 ? -11.546 -0.382 14.692 1.00 86.56 122 LEU A N 1
ATOM 1000 C CA . LEU A 1 122 ? -11.084 -0.350 13.312 1.00 86.56 122 LEU A CA 1
ATOM 1001 C C . LEU A 1 122 ? -9.724 -1.041 13.173 1.00 86.56 122 LEU A C 1
ATOM 1003 O O . LEU A 1 122 ? -9.531 -1.823 12.239 1.00 86.56 122 LEU A O 1
ATOM 1007 N N . ALA A 1 123 ? -8.795 -0.791 14.101 1.00 89.75 123 ALA A N 1
ATOM 1008 C CA . ALA A 1 123 ? -7.507 -1.479 14.122 1.00 89.75 123 ALA A CA 1
ATOM 1009 C C . ALA A 1 123 ? -7.699 -3.001 14.222 1.00 89.75 123 ALA A C 1
ATOM 1011 O O . ALA A 1 123 ? -7.112 -3.761 13.448 1.00 89.75 123 ALA A O 1
ATOM 1012 N N . GLY A 1 124 ? -8.595 -3.449 15.106 1.00 90.62 124 GLY A N 1
ATOM 1013 C CA . GLY A 1 124 ? -8.972 -4.852 15.247 1.00 90.62 124 GLY A CA 1
ATOM 1014 C C . GLY A 1 124 ? -9.616 -5.437 13.986 1.00 90.62 124 GLY A C 1
ATOM 1015 O O . GLY A 1 124 ? -9.289 -6.561 13.596 1.00 90.62 124 GLY A O 1
ATOM 1016 N N . GLN A 1 125 ? -10.497 -4.687 13.317 1.00 91.00 125 GLN A N 1
ATOM 1017 C CA . GLN A 1 125 ? -11.120 -5.112 12.061 1.00 91.00 125 GLN A CA 1
ATOM 1018 C C . GLN A 1 125 ? -10.077 -5.299 10.952 1.00 91.00 125 GLN A C 1
ATOM 1020 O O . GLN A 1 125 ? -10.061 -6.350 10.309 1.00 91.00 125 GLN A O 1
ATOM 1025 N N . LEU A 1 126 ? -9.183 -4.325 10.756 1.00 91.75 126 LEU A N 1
ATOM 1026 C CA . LEU A 1 126 ? -8.137 -4.395 9.733 1.00 91.75 126 LEU A CA 1
ATOM 1027 C C . LEU A 1 126 ? -7.131 -5.510 10.017 1.00 91.75 126 LEU A C 1
ATOM 1029 O O . LEU A 1 126 ? -6.784 -6.246 9.093 1.00 91.75 126 LEU A O 1
ATOM 1033 N N . ARG A 1 127 ? -6.736 -5.697 11.284 1.00 93.88 127 ARG A N 1
ATOM 1034 C CA . ARG A 1 127 ? -5.855 -6.795 11.706 1.00 93.88 127 ARG A CA 1
ATOM 1035 C C . ARG A 1 127 ? -6.431 -8.149 11.296 1.00 93.88 127 ARG A C 1
ATOM 1037 O O . ARG A 1 127 ? -5.727 -8.964 10.710 1.00 93.88 127 ARG A O 1
ATOM 1044 N N . ARG A 1 128 ? -7.728 -8.385 11.533 1.00 93.00 128 ARG A N 1
ATOM 1045 C CA . ARG A 1 128 ? -8.402 -9.640 11.142 1.00 93.00 128 ARG A CA 1
ATOM 1046 C C . ARG A 1 128 ? -8.577 -9.778 9.630 1.00 93.00 128 ARG A C 1
ATOM 1048 O O . ARG A 1 128 ? -8.392 -10.871 9.086 1.00 93.00 128 ARG A O 1
ATOM 1055 N N . LEU A 1 129 ? -8.967 -8.692 8.964 1.00 93.31 129 LEU A N 1
ATOM 1056 C CA . LEU A 1 129 ? -9.278 -8.699 7.538 1.00 93.31 129 LEU A CA 1
ATOM 1057 C C . LEU A 1 129 ? -8.016 -8.925 6.701 1.00 93.31 129 LEU A C 1
ATOM 1059 O O . LEU A 1 129 ? -7.996 -9.818 5.858 1.00 93.31 129 LEU A O 1
ATOM 1063 N N . TYR A 1 130 ? -6.953 -8.173 6.982 1.00 93.50 130 TYR A N 1
ATOM 1064 C CA . TYR A 1 130 ? -5.695 -8.228 6.241 1.00 93.50 130 TYR A CA 1
ATOM 1065 C C . T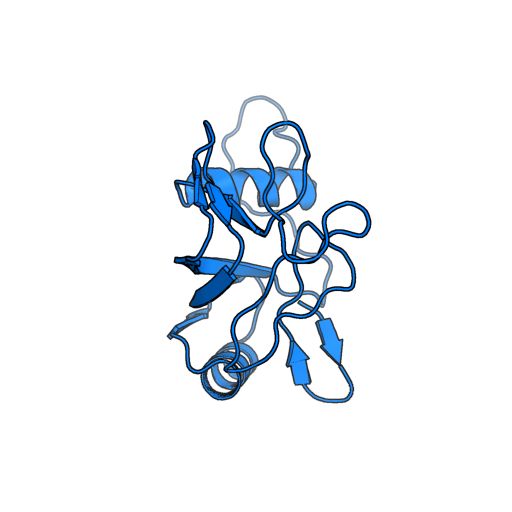YR A 1 130 ? -4.666 -9.193 6.848 1.00 93.50 130 TYR A C 1
ATOM 1067 O O . TYR A 1 130 ? -3.697 -9.515 6.175 1.00 93.50 130 TYR A O 1
ATOM 1075 N N . ALA A 1 131 ? -4.863 -9.719 8.060 1.00 94.75 131 ALA A N 1
ATOM 1076 C CA . ALA A 1 131 ? -3.877 -10.589 8.718 1.00 94.75 131 ALA A CA 1
ATOM 1077 C C . ALA A 1 131 ? -2.480 -9.933 8.793 1.00 94.75 131 ALA A C 1
ATOM 1079 O O . ALA A 1 131 ? -1.479 -10.515 8.385 1.00 94.75 131 ALA A O 1
ATOM 1080 N N . VAL A 1 132 ? -2.447 -8.688 9.275 1.00 94.00 132 VAL A N 1
ATOM 1081 C CA . VAL A 1 132 ? -1.244 -7.849 9.423 1.00 94.00 132 VAL A CA 1
ATOM 1082 C C . VAL A 1 132 ? -1.233 -7.199 10.794 1.00 94.00 132 VAL A C 1
ATOM 1084 O O . VAL A 1 132 ? -2.297 -7.044 11.399 1.00 94.00 132 VAL A O 1
ATOM 1087 N N . ASP A 1 133 ? -0.071 -6.746 11.249 1.00 93.81 133 ASP A N 1
ATOM 1088 C CA . ASP A 1 133 ? 0.006 -5.939 12.460 1.00 93.81 133 ASP A CA 1
ATOM 1089 C C . ASP A 1 133 ? -0.626 -4.566 12.219 1.00 93.81 133 ASP A C 1
ATOM 1091 O O . ASP A 1 133 ? -0.438 -3.944 11.172 1.00 93.81 133 ASP A O 1
ATOM 1095 N N . VAL A 1 134 ? -1.422 -4.101 13.181 1.00 91.62 134 VAL A N 1
ATOM 1096 C CA . VAL A 1 134 ? -2.096 -2.798 13.119 1.00 91.62 134 VAL A CA 1
ATOM 1097 C C . VAL A 1 134 ? -2.007 -2.143 14.484 1.00 91.62 134 VAL A C 1
ATOM 1099 O O . VAL A 1 134 ? -2.417 -2.761 15.462 1.00 91.62 134 VAL A O 1
ATOM 1102 N N . SER A 1 135 ? -1.533 -0.908 14.553 1.00 85.81 135 SER A N 1
ATOM 1103 C CA . SER A 1 135 ? -1.448 -0.135 15.793 1.00 85.81 135 SER A CA 1
ATOM 1104 C C . SER A 1 135 ? -2.185 1.201 15.632 1.00 85.81 135 SER A C 1
ATOM 1106 O O . SER A 1 135 ? -2.027 1.851 14.591 1.00 85.81 135 SER A O 1
ATOM 1108 N N . PRO A 1 136 ? -3.012 1.620 16.605 1.00 76.06 136 PRO A N 1
ATOM 1109 C CA . PRO A 1 136 ? -3.563 2.976 16.637 1.00 76.06 136 PRO A CA 1
ATOM 1110 C C . PRO A 1 136 ? -2.452 4.002 16.943 1.00 76.06 136 PRO A C 1
ATOM 1112 O O . PRO A 1 136 ? -1.443 3.643 17.556 1.00 76.06 136 PRO A O 1
ATOM 1115 N N . SER A 1 137 ? -2.613 5.249 16.479 1.00 66.25 137 SER A N 1
ATOM 1116 C CA . SER A 1 137 ? -1.759 6.395 16.847 1.00 66.25 137 SER A CA 1
ATOM 1117 C C . SER A 1 137 ? -2.282 7.123 18.073 1.00 66.25 137 SER A C 1
ATOM 1119 O O . SER A 1 137 ? -3.495 7.437 18.043 1.00 66.25 137 SER A O 1
#

Radius of gyration: 15.68 Å; Cα contacts (8 Å, |Δi|>4): 237; chains: 1; bounding box: 37×42×40 Å

Solvent-accessible surface area (backbone atoms only — not comparable to full-atom values): 8066 Å² total; per-residue (Å²): 72,46,81,53,102,89,44,76,39,55,42,45,88,89,43,83,92,41,66,53,55,65,78,44,71,35,70,24,75,29,97,90,53,35,86,59,21,37,48,90,97,54,91,48,37,44,79,46,58,71,47,68,66,63,49,50,54,51,47,38,56,74,63,62,48,69,86,62,85,94,58,94,67,92,68,74,52,83,64,65,88,92,52,34,43,77,50,69,47,63,50,69,40,84,52,69,44,83,51,96,71,21,38,27,12,17,29,36,42,72,51,36,36,39,26,45,84,45,54,68,69,55,34,54,49,46,25,68,56,47,70,29,51,53,43,70,107

pLDDT: mean 80.89, std 16.63, range [34.31, 97.56]

Mean predicted aligned error: 7.66 Å

Sequence (137 aa):
MRRHEDAYRLESFTWHHVSWPARTRFEAECSTHGAAAPVRGHECGIYAFRTRELAEDLLRRYTGVRQHYGRTHQELPPLRQGCPIAIGRVSLWGRVLARENGFRAQYAYPYELFLIGGQDDLAGQLRRLYAVDVSPS

Secondary structure (DSSP, 8-state):
-EEETTEEE-B-SSSTT-BPPTTS-EE---TTTGGG-S-TTS--SEEEESSHHHHHHHHHHHTT----TT----------TT--EEEEEEEEEEEEEEETTEEEEEEEEEEEEEEES--HHHHHHHHHHHTSEEEE-

Foldseek 3Di:
DDDDPHADFDDQPVDPPHTQAAQDKDFWADPVQGLNPPDPPDPTFRWDFPDQVLVVVVQQVVQPVDPDPDDPDPDRPPHPPPDKDKDFDKDADDDWDDDPGGIGGRIIAGAAIEIDNDDPVNQVRCCVRRVHHYDYD